Protein AF-A0A3C1ZF19-F1 (afdb_monomer_lite)

pLDDT: mean 87.84, std 12.31, range [46.94, 97.5]

Foldseek 3Di:
DPLVPDDPPDDDDDDPPDDDAWDWDFDDDPNDTDIFTWHADPVQQKIWTHDSDVVDDIAIAHVVRDGD

Radius of gyration: 12.31 Å; chains: 1; bounding box: 27×24×34 Å

Structure (mmCIF, N/CA/C/O backbone):
data_AF-A0A3C1ZF19-F1
#
_entry.id   AF-A0A3C1ZF19-F1
#
loop_
_atom_site.group_PDB
_atom_site.id
_atom_site.type_symbol
_atom_site.label_atom_id
_atom_site.label_alt_id
_atom_site.label_comp_id
_atom_site.label_asym_id
_atom_site.label_entity_id
_atom_site.label_seq_id
_atom_site.pdbx_PDB_ins_code
_atom_site.Cartn_x
_atom_site.Cartn_y
_atom_site.Cartn_z
_atom_site.occupancy
_atom_site.B_iso_or_equiv
_atom_site.auth_seq_id
_atom_site.auth_comp_id
_atom_site.auth_asym_id
_atom_site.auth_atom_id
_atom_site.pdbx_PDB_model_num
ATOM 1 N N . MET A 1 1 ? 8.516 0.887 -3.095 1.00 95.69 1 MET A N 1
ATOM 2 C CA . MET A 1 1 ? 8.224 0.029 -1.930 1.00 95.69 1 MET A CA 1
ATOM 3 C C . MET A 1 1 ? 9.363 -0.984 -1.784 1.00 95.69 1 MET A C 1
ATOM 5 O O . MET A 1 1 ? 9.159 -2.189 -1.769 1.00 95.69 1 MET A O 1
ATOM 9 N N . THR A 1 2 ? 10.604 -0.489 -1.731 1.00 95.69 2 THR A N 1
ATOM 10 C CA . THR A 1 2 ? 11.799 -1.296 -2.040 1.00 95.69 2 THR A CA 1
ATOM 11 C C . THR A 1 2 ? 12.181 -2.278 -0.935 1.00 95.69 2 THR A C 1
ATOM 13 O O . THR A 1 2 ? 12.729 -3.329 -1.237 1.00 95.69 2 THR A O 1
ATOM 16 N N . GLY A 1 3 ? 11.866 -1.976 0.327 1.00 95.62 3 GLY A N 1
ATOM 17 C CA . GLY A 1 3 ? 12.092 -2.858 1.477 1.00 95.62 3 GLY A CA 1
ATOM 18 C C . GLY A 1 3 ? 11.247 -4.134 1.466 1.00 95.62 3 GLY A C 1
ATOM 19 O O . GLY A 1 3 ? 11.570 -5.075 2.177 1.00 95.62 3 GLY A O 1
ATOM 20 N N . VAL A 1 4 ? 10.214 -4.191 0.618 1.00 96.38 4 VAL A N 1
ATOM 21 C CA . VAL A 1 4 ? 9.395 -5.391 0.356 1.00 96.38 4 VAL A CA 1
ATOM 22 C C . VAL A 1 4 ? 9.540 -5.880 -1.084 1.00 96.38 4 VAL A C 1
ATOM 24 O O . VAL A 1 4 ? 8.692 -6.613 -1.577 1.00 96.38 4 VAL A O 1
ATOM 27 N N . HIS A 1 5 ? 10.608 -5.458 -1.766 1.00 96.69 5 HIS A N 1
ATOM 28 C CA . HIS A 1 5 ? 10.934 -5.871 -3.132 1.00 96.69 5 HIS A CA 1
ATOM 29 C C . HIS A 1 5 ? 9.850 -5.574 -4.179 1.00 96.69 5 HIS A C 1
ATOM 31 O O . HIS A 1 5 ? 9.751 -6.285 -5.170 1.00 96.69 5 HIS A O 1
ATOM 37 N N . ILE A 1 6 ? 9.074 -4.506 -3.973 1.00 96.75 6 ILE A N 1
ATOM 38 C CA . ILE A 1 6 ? 8.193 -3.940 -4.999 1.00 96.75 6 ILE A CA 1
ATOM 39 C C . ILE A 1 6 ? 8.887 -2.714 -5.598 1.00 96.75 6 ILE A C 1
ATOM 41 O O . ILE A 1 6 ? 9.091 -1.685 -4.920 1.00 96.75 6 ILE A O 1
ATOM 45 N N . PHE A 1 7 ? 9.240 -2.840 -6.871 1.00 96.38 7 PHE A N 1
ATOM 46 C CA . PHE A 1 7 ? 9.981 -1.874 -7.667 1.00 96.38 7 PHE A CA 1
ATOM 47 C C . PHE A 1 7 ? 9.111 -1.261 -8.769 1.00 96.38 7 PHE A C 1
ATOM 49 O O . PHE A 1 7 ? 7.957 -1.629 -8.976 1.00 96.38 7 PHE A O 1
ATOM 56 N N . ASP A 1 8 ? 9.662 -0.246 -9.430 1.00 96.00 8 ASP A N 1
ATOM 57 C CA . ASP A 1 8 ? 9.019 0.375 -10.583 1.00 96.00 8 ASP A CA 1
ATOM 58 C C . ASP A 1 8 ? 8.875 -0.638 -11.731 1.00 96.00 8 ASP A C 1
ATOM 60 O O . ASP A 1 8 ? 9.812 -1.383 -12.020 1.00 96.00 8 ASP A O 1
ATOM 64 N N . GLY A 1 9 ? 7.697 -0.675 -12.357 1.00 96.25 9 GLY A N 1
ATOM 65 C CA . GLY A 1 9 ? 7.352 -1.631 -13.417 1.00 96.25 9 GLY A CA 1
ATOM 66 C C . GLY A 1 9 ? 6.754 -2.964 -12.946 1.00 96.25 9 GLY A C 1
ATOM 67 O O . GLY A 1 9 ? 6.221 -3.700 -13.778 1.00 96.25 9 GLY A O 1
ATOM 68 N N . ASP A 1 10 ? 6.775 -3.268 -11.645 1.00 97.50 10 ASP A N 1
ATOM 69 C CA . ASP A 1 10 ? 6.154 -4.485 -11.114 1.00 97.50 10 ASP A CA 1
ATOM 70 C C . ASP A 1 10 ? 4.621 -4.431 -11.198 1.00 97.50 10 ASP A C 1
ATOM 72 O O . ASP A 1 10 ? 3.984 -3.394 -10.990 1.00 97.50 10 ASP A O 1
ATOM 76 N N . MET A 1 11 ? 4.004 -5.586 -11.459 1.00 97.00 11 MET A N 1
ATOM 77 C CA . MET A 1 11 ? 2.548 -5.717 -11.495 1.00 97.00 11 MET A CA 1
ATOM 78 C C . MET A 1 11 ? 1.990 -5.994 -10.097 1.00 97.00 11 MET A C 1
ATOM 80 O O . MET A 1 11 ? 2.406 -6.939 -9.428 1.00 97.00 11 MET A O 1
ATOM 84 N N . ILE A 1 12 ? 0.989 -5.213 -9.686 1.00 96.19 12 ILE A N 1
ATOM 85 C CA . ILE A 1 12 ? 0.277 -5.395 -8.418 1.00 96.19 12 ILE A CA 1
ATOM 86 C C . ILE A 1 12 ? -1.150 -5.853 -8.696 1.00 96.19 12 ILE A C 1
ATOM 88 O O . ILE A 1 12 ? -1.906 -5.183 -9.398 1.00 96.19 12 ILE A O 1
ATOM 92 N N . VAL A 1 13 ? -1.527 -6.983 -8.103 1.00 96.50 13 VAL A N 1
ATOM 93 C CA . VAL A 1 13 ? -2.900 -7.498 -8.107 1.00 96.50 13 VAL A CA 1
ATOM 94 C C . VAL A 1 13 ? -3.479 -7.302 -6.712 1.00 96.50 13 VAL A C 1
ATOM 96 O O . VAL A 1 13 ? -2.855 -7.676 -5.722 1.00 96.50 13 VAL A O 1
ATOM 99 N N . PHE A 1 14 ? -4.665 -6.707 -6.626 1.00 95.56 14 PHE A N 1
ATOM 100 C CA . PHE A 1 14 ? -5.338 -6.436 -5.358 1.00 95.56 14 PHE A CA 1
ATOM 101 C C . PHE A 1 14 ? -6.850 -6.622 -5.493 1.00 95.56 14 PHE A C 1
ATOM 103 O O . PHE A 1 14 ? -7.401 -6.532 -6.592 1.00 95.56 14 PHE A O 1
ATOM 110 N N . VAL A 1 15 ? -7.519 -6.868 -4.365 1.00 95.81 15 VAL A N 1
ATOM 111 C CA . VAL A 1 15 ? -8.977 -7.011 -4.287 1.00 95.81 15 VAL A CA 1
ATOM 112 C C . VAL A 1 15 ? -9.568 -5.720 -3.707 1.00 95.81 15 VAL A C 1
ATOM 114 O O . VAL A 1 15 ? -9.282 -5.386 -2.555 1.00 95.81 15 VAL A O 1
ATOM 117 N N . PRO A 1 16 ? -10.372 -4.956 -4.469 1.00 93.75 16 PRO A N 1
ATOM 118 C CA . PRO A 1 16 ? -10.986 -3.734 -3.960 1.00 93.75 16 PRO A CA 1
ATOM 119 C C . PRO A 1 16 ? -11.904 -3.997 -2.758 1.00 93.75 16 PRO A C 1
ATOM 121 O O . PRO A 1 16 ? -12.714 -4.920 -2.777 1.00 93.75 16 PRO A O 1
ATOM 124 N N . GLY A 1 17 ? -11.807 -3.149 -1.730 1.00 90.25 17 GLY A N 1
ATOM 125 C CA . GLY A 1 17 ? -12.664 -3.205 -0.539 1.00 90.25 17 GLY A CA 1
ATOM 126 C C . GLY A 1 17 ? -12.259 -4.245 0.510 1.00 90.25 17 GLY A C 1
ATOM 127 O O . GLY A 1 17 ? -12.846 -4.265 1.590 1.00 90.25 17 GLY A O 1
ATOM 128 N N . GLU A 1 18 ? -11.252 -5.078 0.243 1.00 92.69 18 GLU A N 1
ATOM 129 C CA . GLU A 1 18 ? -10.732 -6.017 1.235 1.00 92.69 18 GLU A CA 1
ATOM 130 C C . GLU A 1 18 ? -9.740 -5.315 2.175 1.00 92.69 18 GLU A C 1
ATOM 132 O O . GLU A 1 18 ? -8.681 -4.854 1.752 1.00 92.69 18 GLU A O 1
ATOM 137 N N . ILE A 1 19 ? -10.094 -5.226 3.462 1.00 89.94 19 ILE A N 1
ATOM 138 C CA . ILE A 1 19 ? -9.275 -4.600 4.510 1.00 89.94 19 ILE A CA 1
ATOM 139 C C . ILE A 1 19 ? -9.128 -5.577 5.674 1.00 89.94 19 ILE A C 1
ATOM 141 O O . ILE A 1 19 ? -10.123 -6.013 6.253 1.00 89.94 19 ILE A O 1
ATOM 145 N N . ARG A 1 20 ? -7.886 -5.940 6.010 1.00 88.38 20 ARG A N 1
ATOM 146 C CA . ARG A 1 20 ? -7.555 -6.893 7.078 1.00 88.38 20 ARG A CA 1
ATOM 147 C C . ARG A 1 20 ? -6.287 -6.476 7.813 1.00 88.38 20 ARG A C 1
ATOM 149 O O . ARG A 1 20 ? -5.197 -6.883 7.431 1.00 88.38 20 ARG A O 1
ATOM 156 N N . GLY A 1 21 ? -6.453 -5.706 8.888 1.00 91.12 21 GLY A N 1
ATOM 157 C CA . GLY A 1 21 ? -5.349 -5.297 9.760 1.00 91.12 21 GLY A CA 1
ATOM 158 C C . GLY A 1 21 ? -4.181 -4.658 9.003 1.00 91.12 21 GLY A C 1
ATOM 159 O O . GLY A 1 21 ? -4.352 -4.116 7.908 1.00 91.12 21 GLY A O 1
ATOM 160 N N . ASP A 1 22 ? -2.995 -4.740 9.594 1.00 94.56 22 ASP A N 1
ATOM 161 C CA . ASP A 1 22 ? -1.782 -4.145 9.037 1.00 94.56 22 ASP A CA 1
ATOM 162 C C . ASP A 1 22 ? -1.316 -4.879 7.776 1.00 94.56 22 ASP A C 1
ATOM 164 O O . ASP A 1 22 ? -1.347 -6.109 7.696 1.00 94.56 22 ASP A O 1
ATOM 168 N N . GLY A 1 23 ? -0.839 -4.132 6.781 1.00 95.44 23 GLY A N 1
ATOM 169 C CA . GLY A 1 23 ? -0.444 -4.738 5.514 1.00 95.44 23 GLY A CA 1
ATOM 170 C C . GLY A 1 23 ? -0.027 -3.750 4.437 1.00 95.44 23 GLY A C 1
ATOM 171 O O . GLY A 1 23 ? 0.154 -2.560 4.687 1.00 95.44 23 GLY A O 1
ATOM 172 N N . ILE A 1 24 ? 0.143 -4.261 3.219 1.00 95.88 24 ILE A N 1
ATOM 173 C CA . ILE A 1 24 ? 0.380 -3.447 2.024 1.00 95.88 24 ILE A CA 1
ATOM 174 C C . ILE A 1 24 ? -0.952 -3.264 1.310 1.00 95.88 24 ILE A C 1
ATOM 176 O O . ILE A 1 24 ? -1.615 -4.242 0.974 1.00 95.88 24 ILE A O 1
ATOM 180 N N . TYR A 1 25 ? -1.307 -2.013 1.050 1.00 96.25 25 TYR A N 1
ATOM 181 C CA . TYR A 1 25 ? -2.569 -1.646 0.428 1.00 96.25 25 TYR A CA 1
ATOM 182 C C . TYR A 1 25 ? -2.355 -0.784 -0.805 1.00 96.25 25 TYR A C 1
ATOM 184 O O . TYR A 1 25 ? -1.382 -0.029 -0.908 1.00 96.25 25 TYR A O 1
ATOM 192 N N . VAL A 1 26 ? -3.322 -0.877 -1.715 1.00 96.12 26 VAL A N 1
ATOM 193 C CA . VAL A 1 26 ? -3.524 0.098 -2.782 1.00 96.12 26 VAL A CA 1
ATOM 194 C C . VAL A 1 26 ? -4.524 1.128 -2.278 1.00 96.12 26 VAL A C 1
ATOM 196 O O . VAL A 1 26 ? -5.674 0.801 -1.990 1.00 96.12 26 VAL A O 1
ATOM 199 N N . LEU A 1 27 ? -4.074 2.369 -2.150 1.00 92.88 27 LEU A N 1
ATOM 200 C CA . LEU A 1 27 ? -4.871 3.487 -1.664 1.00 92.88 27 LEU A CA 1
ATOM 201 C C . LEU A 1 27 ? -5.175 4.432 -2.819 1.00 92.88 27 LEU A C 1
ATOM 203 O O . LEU A 1 27 ? -4.315 4.670 -3.666 1.00 92.88 27 LEU A O 1
ATOM 207 N N . ARG A 1 28 ? -6.380 5.003 -2.823 1.00 91.25 28 ARG A N 1
ATOM 208 C CA . ARG A 1 28 ? -6.722 6.116 -3.708 1.00 91.25 28 ARG A CA 1
ATOM 209 C C . ARG A 1 28 ? -6.459 7.431 -2.986 1.00 91.25 28 ARG A C 1
ATOM 211 O O . ARG A 1 28 ? -7.034 7.663 -1.927 1.00 91.25 28 ARG A O 1
ATOM 218 N N . VAL A 1 29 ? -5.626 8.286 -3.569 1.00 85.88 29 VAL A N 1
ATOM 219 C CA . VAL A 1 29 ? -5.365 9.643 -3.071 1.00 85.88 29 VAL A CA 1
ATOM 220 C C . VAL A 1 29 ? -5.636 10.612 -4.214 1.00 85.88 29 VAL A C 1
ATOM 222 O O . VAL A 1 29 ? -4.887 10.657 -5.186 1.00 85.88 29 VAL A O 1
ATOM 225 N N . GLY A 1 30 ? -6.748 11.347 -4.123 1.00 88.12 30 GLY A N 1
ATOM 226 C CA . GLY A 1 30 ? -7.285 12.079 -5.271 1.00 88.12 30 GLY A CA 1
ATOM 227 C C . GLY A 1 30 ? -7.615 11.116 -6.414 1.00 88.12 30 GLY A C 1
ATOM 228 O O . GLY A 1 30 ? -8.348 10.143 -6.218 1.00 88.12 30 GLY A O 1
ATOM 229 N N . ASP A 1 31 ? -7.025 11.358 -7.581 1.00 91.06 31 ASP A N 1
ATOM 230 C CA . ASP A 1 31 ? -7.236 10.546 -8.784 1.00 91.06 31 ASP A CA 1
ATOM 231 C C . ASP A 1 31 ? -6.176 9.449 -8.983 1.00 91.06 31 ASP A C 1
ATOM 233 O O . ASP A 1 31 ? -6.302 8.621 -9.887 1.00 91.06 31 ASP A O 1
ATOM 237 N N . GLU A 1 32 ? -5.163 9.381 -8.116 1.00 91.62 32 GLU A N 1
ATOM 238 C CA . GLU A 1 32 ? -4.059 8.425 -8.226 1.00 91.62 32 GLU A CA 1
ATOM 239 C C . GLU A 1 32 ? -4.244 7.204 -7.318 1.00 91.62 32 GLU A C 1
ATOM 241 O O . GLU A 1 32 ? -4.824 7.280 -6.229 1.00 91.62 32 GLU A O 1
ATOM 246 N N . LEU A 1 33 ? -3.713 6.061 -7.765 1.00 93.88 33 LEU A N 1
ATOM 247 C CA . LEU A 1 33 ? -3.565 4.857 -6.951 1.00 93.88 33 LEU A CA 1
ATOM 248 C C . LEU A 1 33 ? -2.109 4.712 -6.518 1.00 93.88 33 LEU A C 1
ATOM 250 O O . LEU A 1 33 ? -1.206 4.692 -7.353 1.00 93.88 33 LEU A O 1
ATOM 254 N N . ILE A 1 34 ? -1.887 4.564 -5.216 1.00 93.81 34 ILE A N 1
ATOM 255 C CA . ILE A 1 34 ? -0.555 4.400 -4.633 1.00 93.81 34 ILE A CA 1
ATOM 256 C C . ILE A 1 34 ? -0.476 3.119 -3.811 1.00 93.81 34 ILE A C 1
ATOM 258 O O . ILE A 1 34 ? -1.440 2.723 -3.160 1.00 93.81 34 ILE A O 1
ATOM 262 N N . VAL A 1 35 ? 0.699 2.491 -3.798 1.00 96.12 35 VAL A N 1
ATOM 263 C CA . VAL A 1 35 ? 0.979 1.310 -2.971 1.00 96.12 35 VAL A CA 1
ATOM 264 C C . VAL A 1 35 ? 1.758 1.742 -1.736 1.00 96.12 35 VAL A C 1
ATOM 266 O O . VAL A 1 35 ? 2.839 2.330 -1.862 1.00 96.12 35 VAL A O 1
ATOM 269 N N . LYS A 1 36 ? 1.220 1.468 -0.546 1.00 96.12 36 LYS A N 1
ATOM 270 C CA . LYS A 1 36 ? 1.822 1.851 0.742 1.00 96.12 36 LYS A CA 1
ATOM 271 C C . LYS A 1 36 ? 1.621 0.770 1.797 1.00 96.12 36 LYS A C 1
ATOM 273 O O . LYS A 1 36 ? 0.688 -0.025 1.700 1.00 96.12 36 LYS A O 1
ATOM 278 N N . ARG A 1 37 ? 2.490 0.751 2.812 1.00 95.81 37 ARG A N 1
ATOM 279 C CA . ARG A 1 37 ? 2.213 0.018 4.051 1.00 95.81 37 ARG A CA 1
ATOM 280 C C . ARG A 1 37 ? 1.212 0.830 4.859 1.00 95.81 37 ARG A C 1
ATOM 282 O O . ARG A 1 37 ? 1.378 2.041 4.989 1.00 95.81 37 ARG A O 1
ATOM 289 N N . VAL A 1 38 ? 0.195 0.163 5.382 1.00 94.00 38 VAL A N 1
ATOM 290 C CA . VAL A 1 38 ? -0.779 0.744 6.298 1.00 94.00 38 VAL A CA 1
ATOM 291 C C . VAL A 1 38 ? -0.720 -0.031 7.600 1.00 94.00 38 VAL A C 1
ATOM 293 O O . VAL A 1 38 ? -0.826 -1.258 7.592 1.00 94.00 38 VAL A O 1
ATOM 296 N N . GLU A 1 39 ? -0.548 0.698 8.694 1.00 94.00 39 GLU A N 1
ATOM 297 C CA . GLU A 1 39 ? -0.685 0.185 10.054 1.00 94.00 39 GLU A CA 1
ATOM 298 C C . GLU A 1 39 ? -1.857 0.888 10.737 1.00 94.00 39 GLU A C 1
ATOM 300 O O . GLU A 1 39 ? -2.023 2.110 10.628 1.00 94.00 39 GLU A O 1
ATOM 305 N N . PHE A 1 40 ? -2.668 0.104 11.434 1.00 90.12 40 PHE A N 1
ATOM 306 C CA . PHE A 1 40 ? -3.855 0.549 12.140 1.00 90.12 40 PHE A CA 1
ATOM 307 C C . PHE A 1 40 ? -3.529 0.635 13.627 1.00 90.12 40 PHE A C 1
ATOM 309 O O . PHE A 1 40 ? -3.295 -0.381 14.275 1.00 90.12 40 PHE A O 1
ATOM 316 N N . ASP A 1 41 ? -3.563 1.840 14.192 1.00 88.50 41 ASP A N 1
ATOM 317 C CA . ASP A 1 41 ? -3.492 2.013 15.640 1.00 88.50 41 ASP A CA 1
ATOM 318 C C . ASP A 1 41 ? -4.919 2.053 16.218 1.00 88.50 41 ASP A C 1
ATOM 320 O O . ASP A 1 41 ? -5.614 3.069 16.080 1.00 88.50 41 ASP A O 1
ATOM 324 N N . PRO A 1 42 ? -5.390 0.975 16.876 1.00 83.06 42 PRO A N 1
ATOM 325 C CA . PRO A 1 42 ? -6.744 0.922 17.419 1.00 83.06 42 PRO A CA 1
ATOM 326 C C . PRO A 1 42 ? -6.928 1.816 18.652 1.00 83.06 42 PRO A C 1
ATOM 328 O O . PRO A 1 42 ? -8.062 2.180 18.967 1.00 83.06 42 PRO A O 1
ATOM 331 N N . ILE A 1 43 ? -5.844 2.172 19.353 1.00 86.69 43 ILE A N 1
ATOM 332 C CA . ILE A 1 43 ? -5.896 2.994 20.565 1.00 86.69 43 ILE A CA 1
ATOM 333 C C . ILE A 1 43 ? -6.062 4.455 20.166 1.00 86.69 43 ILE A C 1
ATOM 335 O O . ILE A 1 43 ? -6.982 5.126 20.635 1.00 86.69 43 ILE A O 1
ATOM 339 N N . SER A 1 44 ? -5.193 4.945 19.279 1.00 83.88 44 SER A N 1
ATOM 340 C CA . SER A 1 44 ? -5.237 6.341 18.836 1.00 83.88 44 SER A CA 1
ATOM 341 C C . SER A 1 44 ? -6.212 6.591 17.683 1.00 83.88 44 SER A C 1
ATOM 343 O O . SER A 1 44 ? -6.474 7.750 17.363 1.00 83.88 44 SER A O 1
ATOM 345 N N . ARG A 1 45 ? -6.783 5.531 17.087 1.00 84.19 45 ARG A N 1
ATOM 346 C CA . ARG A 1 45 ? -7.642 5.584 15.889 1.00 84.19 45 ARG A CA 1
ATOM 347 C C . ARG A 1 45 ? -6.968 6.332 14.739 1.00 84.19 45 ARG A C 1
ATOM 349 O O . ARG A 1 45 ? -7.587 7.150 14.058 1.00 84.19 45 ARG A O 1
ATOM 356 N N . LYS A 1 46 ? -5.682 6.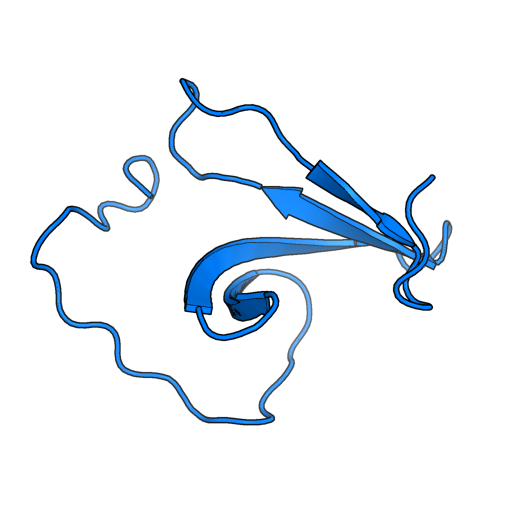057 14.539 1.00 86.25 46 LYS A N 1
ATOM 357 C CA . LYS A 1 46 ? -4.881 6.633 13.458 1.00 86.25 46 LYS A CA 1
ATOM 358 C C . LYS A 1 46 ? -4.432 5.555 12.492 1.00 86.25 46 LYS A C 1
ATOM 360 O O . LYS A 1 46 ? -4.219 4.403 12.869 1.00 86.25 46 LYS A O 1
ATOM 365 N N . LEU A 1 47 ? -4.266 5.971 11.246 1.00 87.88 47 LEU A N 1
ATOM 366 C CA . LEU A 1 47 ? -3.639 5.188 10.199 1.00 87.88 47 LEU A CA 1
ATOM 367 C C . LEU A 1 47 ? -2.232 5.730 9.980 1.00 87.88 47 LEU A C 1
ATOM 369 O O . LEU A 1 47 ? -2.037 6.919 9.716 1.00 87.88 47 LEU A O 1
ATOM 373 N N . ARG A 1 48 ? -1.234 4.855 10.066 1.00 90.94 48 ARG A N 1
ATOM 374 C CA . ARG A 1 48 ? 0.118 5.179 9.611 1.00 90.94 48 ARG A CA 1
ATOM 375 C C . ARG A 1 48 ? 0.272 4.656 8.196 1.00 90.94 48 ARG A C 1
ATOM 377 O O . ARG A 1 48 ? 0.171 3.455 7.967 1.00 90.94 48 ARG A O 1
ATOM 384 N N . ILE A 1 4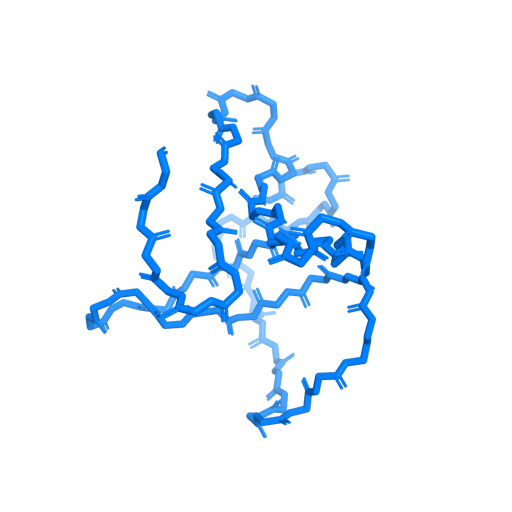9 ? 0.503 5.562 7.252 1.00 92.31 49 ILE A N 1
ATOM 385 C CA . ILE A 1 49 ? 0.682 5.259 5.835 1.00 92.31 49 ILE A CA 1
ATOM 386 C C . ILE A 1 49 ? 2.145 5.515 5.490 1.00 92.31 49 ILE A C 1
ATOM 388 O O . ILE A 1 49 ? 2.614 6.652 5.450 1.00 92.31 49 ILE A O 1
ATOM 392 N N . MET A 1 50 ? 2.880 4.443 5.234 1.00 94.06 50 MET A N 1
ATOM 393 C CA . MET A 1 50 ? 4.336 4.479 5.154 1.00 94.06 50 MET A CA 1
ATOM 394 C C . MET A 1 50 ? 4.837 3.922 3.830 1.00 94.06 50 MET A C 1
ATOM 396 O O . MET A 1 50 ? 4.190 3.116 3.152 1.00 94.06 50 MET A O 1
ATOM 400 N N . SER A 1 51 ? 6.023 4.377 3.448 1.00 94.62 51 SER A N 1
ATOM 401 C CA . SER A 1 51 ? 6.754 3.826 2.318 1.00 94.62 51 SER A CA 1
ATOM 402 C C . SER A 1 51 ? 7.769 2.811 2.821 1.00 94.62 51 SER A C 1
ATOM 404 O O . SER A 1 51 ? 8.640 3.155 3.607 1.00 94.62 51 SER A O 1
ATOM 406 N N . GLU A 1 52 ? 7.789 1.612 2.242 1.00 95.75 52 GLU A N 1
ATOM 407 C CA . GLU A 1 52 ? 8.876 0.646 2.485 1.00 95.75 52 GLU A CA 1
ATOM 408 C C . GLU A 1 52 ? 10.205 1.076 1.824 1.00 95.75 52 GLU A C 1
ATOM 410 O O . GLU A 1 52 ? 11.138 0.290 1.706 1.00 95.75 52 GLU A O 1
ATOM 415 N N . ASN A 1 53 ? 10.300 2.300 1.296 1.00 94.44 53 ASN A N 1
ATOM 416 C CA . ASN A 1 53 ? 11.554 2.902 0.853 1.00 94.44 53 ASN A CA 1
ATOM 417 C C . ASN A 1 53 ? 11.955 3.997 1.860 1.00 94.44 53 ASN A C 1
ATOM 419 O O . ASN A 1 53 ? 11.312 5.050 1.833 1.00 94.44 53 ASN A O 1
ATOM 423 N N . PRO A 1 54 ? 13.027 3.802 2.662 1.00 89.88 54 PRO A N 1
ATOM 424 C CA . PRO A 1 54 ? 13.445 4.724 3.727 1.00 89.88 54 PRO A CA 1
ATOM 425 C C . PRO A 1 54 ? 13.758 6.154 3.276 1.00 89.88 54 PRO A C 1
ATOM 427 O O . PRO A 1 54 ? 13.870 7.055 4.100 1.00 89.88 54 PRO A O 1
ATOM 430 N N . ARG A 1 55 ? 13.943 6.381 1.970 1.00 90.75 55 ARG A N 1
ATOM 431 C CA . ARG A 1 55 ? 14.173 7.723 1.416 1.00 90.75 55 ARG A CA 1
ATOM 432 C C . ARG A 1 55 ? 12.914 8.591 1.390 1.00 90.75 55 ARG A C 1
ATOM 434 O O . ARG A 1 55 ? 13.022 9.785 1.137 1.00 90.75 55 ARG A O 1
ATOM 441 N N . TYR A 1 56 ? 11.740 8.000 1.596 1.00 87.19 56 TYR A N 1
ATOM 442 C CA . TYR A 1 56 ? 10.465 8.706 1.591 1.00 87.19 56 TYR A CA 1
ATOM 443 C C . TYR A 1 56 ? 9.937 8.825 3.022 1.00 87.19 56 TYR A C 1
ATOM 445 O O . TYR A 1 56 ? 9.950 7.824 3.735 1.00 87.19 56 TYR A O 1
ATOM 453 N N . PRO A 1 57 ? 9.456 10.009 3.433 1.00 80.94 57 PRO A N 1
ATOM 454 C CA . PRO A 1 57 ? 8.923 10.207 4.772 1.00 80.94 57 PRO A CA 1
ATOM 455 C C . PRO A 1 57 ? 7.602 9.456 4.975 1.00 80.94 57 PRO A C 1
ATOM 457 O O . PRO A 1 57 ? 6.817 9.275 4.037 1.00 80.94 57 PRO A O 1
ATOM 460 N N . ASP A 1 58 ? 7.357 9.068 6.223 1.00 80.88 58 ASP A N 1
ATOM 461 C CA . ASP A 1 58 ? 6.083 8.507 6.665 1.00 80.88 58 ASP A CA 1
ATOM 462 C C . ASP A 1 58 ? 4.997 9.585 6.713 1.00 80.88 58 ASP A C 1
ATOM 464 O O . ASP A 1 58 ? 5.269 10.756 6.993 1.00 80.88 58 ASP A O 1
ATOM 468 N N . ARG A 1 59 ? 3.744 9.179 6.489 1.00 77.56 59 ARG A N 1
ATOM 469 C CA . ARG A 1 59 ? 2.565 10.038 6.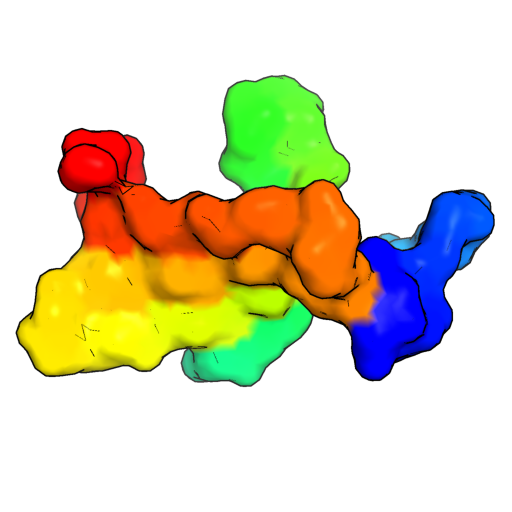606 1.00 77.56 59 ARG A CA 1
ATOM 470 C C . ARG A 1 59 ? 1.594 9.444 7.628 1.00 77.56 59 ARG A C 1
ATOM 472 O O . ARG A 1 59 ? 1.294 8.254 7.581 1.00 77.56 59 ARG A O 1
ATOM 479 N N . ILE A 1 60 ? 1.114 10.260 8.563 1.00 76.81 60 ILE A N 1
ATOM 480 C CA . ILE A 1 60 ? 0.135 9.851 9.580 1.00 76.81 60 ILE A CA 1
ATOM 481 C C . ILE A 1 60 ? -1.181 10.549 9.262 1.00 76.81 60 ILE A C 1
ATOM 483 O O . ILE A 1 60 ? -1.200 11.762 9.089 1.00 76.81 60 ILE A O 1
ATOM 487 N N . GLU A 1 61 ? -2.264 9.786 9.197 1.00 74.06 61 GLU A N 1
ATOM 488 C CA . GLU A 1 61 ? -3.611 10.292 8.934 1.00 74.06 61 GLU A CA 1
ATOM 489 C C . GLU A 1 61 ? -4.552 9.837 10.052 1.00 74.06 61 GLU A C 1
ATOM 491 O O . GLU A 1 61 ? -4.424 8.725 10.580 1.00 74.06 61 GLU A O 1
ATOM 496 N N . SER A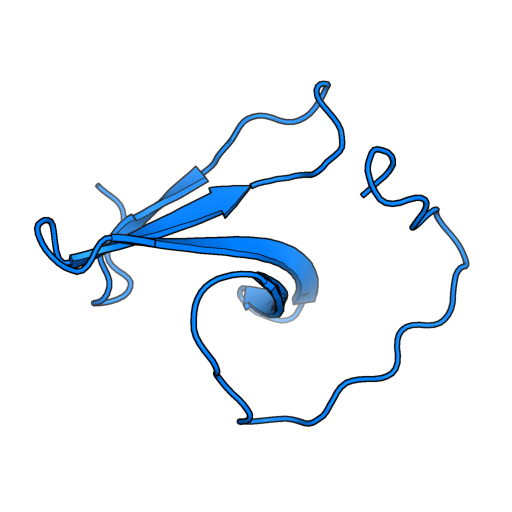 1 62 ? -5.509 10.681 10.435 1.00 64.31 62 SER A N 1
ATOM 497 C CA . SER A 1 62 ? -6.589 10.238 11.322 1.00 64.31 62 SER A CA 1
ATOM 498 C C . SER A 1 62 ? -7.525 9.288 10.575 1.00 64.31 62 SER A C 1
ATOM 500 O O . SER A 1 62 ? -7.701 9.389 9.360 1.00 64.31 62 SER A O 1
ATOM 502 N N . ALA A 1 63 ? -8.141 8.339 11.287 1.00 61.88 63 ALA A N 1
ATOM 503 C CA . ALA A 1 63 ? -9.037 7.354 10.670 1.00 61.88 63 ALA A CA 1
ATOM 504 C C . ALA A 1 63 ? -10.303 7.965 10.026 1.00 61.88 63 ALA A C 1
ATOM 506 O O . ALA A 1 63 ? -10.998 7.279 9.281 1.00 61.88 63 ALA A O 1
ATOM 507 N N . ASP A 1 64 ? -10.599 9.237 10.291 1.00 63.81 64 ASP A N 1
ATOM 508 C CA . ASP A 1 64 ? -11.672 10.028 9.677 1.00 63.81 64 ASP A CA 1
ATOM 509 C C . ASP A 1 64 ? -11.241 10.758 8.386 1.00 63.81 64 ASP A C 1
ATOM 511 O O . ASP A 1 64 ? -12.040 11.482 7.790 1.00 63.81 64 ASP A O 1
ATOM 515 N N . GLY A 1 65 ? -10.001 10.556 7.925 1.00 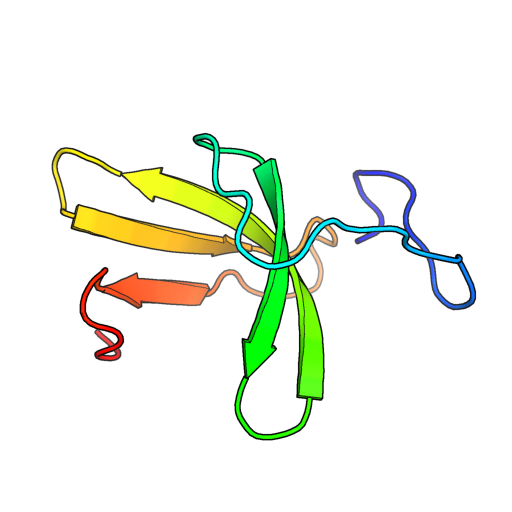56.22 65 GLY A N 1
ATOM 516 C CA . GLY A 1 65 ? -9.458 11.192 6.725 1.00 56.22 65 GLY A CA 1
ATOM 517 C C . GLY A 1 65 ? -9.078 12.662 6.915 1.00 56.22 65 GLY A C 1
ATOM 518 O O . GLY A 1 65 ? -8.801 13.342 5.925 1.00 56.22 65 GLY A O 1
ATOM 519 N N . GLN A 1 66 ? -9.070 13.169 8.154 1.00 47.84 66 GLN A N 1
ATOM 520 C CA . GLN A 1 66 ? -8.513 14.483 8.456 1.00 47.84 66 GLN A CA 1
ATOM 521 C C . GLN A 1 66 ? -7.002 14.402 8.697 1.00 47.84 66 GLN A C 1
ATOM 523 O O . GLN A 1 66 ? -6.504 13.566 9.457 1.00 47.84 66 GLN A O 1
ATOM 528 N N . MET A 1 67 ? -6.285 15.338 8.075 1.00 48.50 67 MET A N 1
ATOM 529 C CA . MET A 1 67 ? -4.868 15.568 8.337 1.00 48.50 67 MET A CA 1
ATOM 530 C C . MET A 1 67 ? -4.688 16.098 9.767 1.00 48.50 67 MET A C 1
ATOM 532 O O . MET A 1 67 ? -5.415 17.006 10.177 1.00 48.50 67 MET A O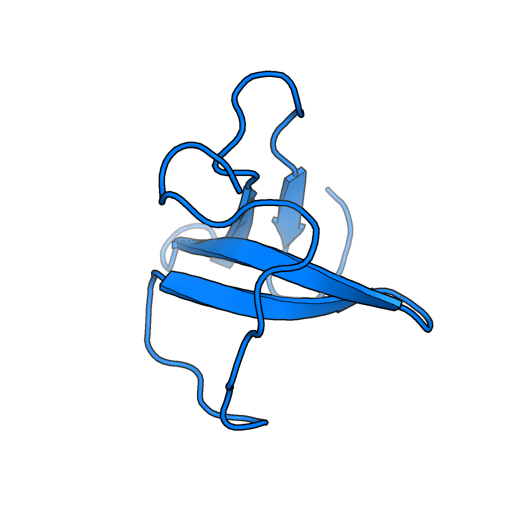 1
ATOM 536 N N . VAL A 1 68 ? -3.718 15.548 10.505 1.00 46.94 68 VAL A N 1
ATOM 537 C CA . VAL A 1 68 ? -3.277 16.048 11.825 1.00 46.94 68 VAL A CA 1
ATOM 538 C C . VAL A 1 68 ? -1.961 16.786 11.682 1.00 46.94 68 VAL A C 1
ATOM 540 O O . VAL A 1 68 ? -1.068 16.233 11.000 1.00 46.94 68 VAL A O 1
#

Secondary structure (DSSP, 8-state):
-GGGT--TT------TT---SSEEEEEEETTEEEEEEEEEETTTTEEEEE-SSTTS--EEEETTS-B-

Sequence (68 aa):
MTGVHIFDGDMIVFVPGEIRGDGIYVLRVGDELIVKRVEFDPISRKLRIMSENPRYPDRIESADGQMV